Protein AF-A0A2G5SB96-F1 (afdb_monomer)

InterPro domains:
  IPR029021 Protein-tyrosine phosphatase-like [G3DSA:3.90.190.10] (1-69)
  IPR029021 Protein-tyrosine phosphatase-like [SSF52799] (4-104)

pLDDT: mean 73.42, std 13.18, range [44.72, 93.06]

Foldseek 3Di:
DQVVVVHDAAEDEAADLDPPPDHPVVQVVSNHHYHYQNQDDPCNVVPPVSLCVVLVVVVVQVVPVVRDDADDPRDGDDPVVVVVVSVVVVVVVVVVVPDDDPDPPPPPDPPPPDDDDD

Radius of gyration: 22.9 Å; Cα contacts (8 Å, |Δi|>4): 75; chains: 1; bounding box: 38×31×88 Å

Solvent-accessible surface area (backbone atoms only — not comparable to full-atom values): 7687 Å² total; per-residue (Å²): 107,48,76,80,70,79,43,83,78,54,71,45,77,42,55,55,72,63,73,85,87,59,65,75,62,68,40,52,79,68,70,18,49,76,45,81,40,73,42,54,84,93,55,48,90,78,37,59,68,56,53,51,52,50,52,52,56,50,52,66,51,54,69,41,85,89,45,78,70,49,65,56,100,83,40,83,42,58,62,67,62,49,55,50,51,54,50,51,52,52,49,55,50,55,55,56,72,67,51,82,77,82,77,78,85,77,84,82,77,84,86,85,80,84,81,83,85,131

Sequence (118 aa):
MAKRANKKICFVVDLTNTDRYYKKTEWADQGVKYLKLNCPGHDVNEREDLVEGFIKSVSEFVEDPENVFEYYRGHPMERQHYIIALYEAAQRRNAEKMKPKEDDENTRKEEVGDMTTD

Secondary structure (DSSP, 8-state):
-GGGGT----EEEE--S-S-SS-THHHHTTT-EEEE----STTGGG-HHHHHHHHHHHHHHHTSTT----EETTEE--HHHHHHHHHHHHHHHHHHHTSPPP--TTSSSSSS------

Mean predicted aligned error: 12.62 Å

Structure (mmCIF, N/CA/C/O backbone):
data_AF-A0A2G5SB96-F1
#
_entry.id   AF-A0A2G5SB9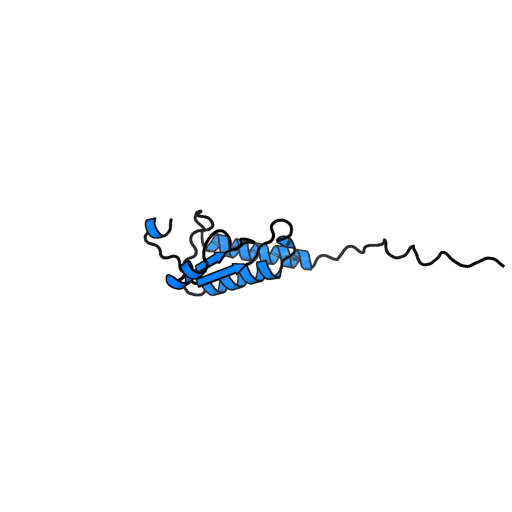6-F1
#
loop_
_atom_site.group_PDB
_atom_site.id
_atom_site.type_symbol
_atom_site.label_atom_id
_atom_site.label_alt_id
_atom_site.label_comp_id
_atom_site.label_asym_id
_atom_site.label_entity_id
_atom_site.label_seq_id
_atom_site.pdbx_PDB_ins_code
_atom_site.Cartn_x
_atom_site.Cartn_y
_atom_site.Cartn_z
_atom_site.occupancy
_atom_site.B_iso_or_equiv
_atom_site.auth_seq_id
_atom_site.auth_comp_id
_atom_site.auth_asym_id
_atom_site.auth_atom_id
_atom_site.pdbx_PDB_model_num
ATOM 1 N N . MET A 1 1 ? 0.594 -8.519 17.175 1.00 55.31 1 MET A N 1
ATOM 2 C CA . MET A 1 1 ? 1.615 -7.454 17.069 1.00 55.31 1 MET A CA 1
ATOM 3 C C . MET A 1 1 ? 0.996 -6.111 17.446 1.00 55.31 1 MET A C 1
ATOM 5 O O . MET A 1 1 ? 1.161 -5.729 18.592 1.00 55.31 1 MET A O 1
ATOM 9 N N . ALA A 1 2 ? 0.154 -5.491 16.609 1.00 59.44 2 ALA A N 1
ATOM 10 C CA . ALA A 1 2 ? -0.490 -4.199 16.915 1.00 59.44 2 ALA A CA 1
ATOM 11 C C . ALA A 1 2 ? -1.341 -4.191 18.208 1.00 59.44 2 ALA A C 1
ATOM 13 O O . ALA A 1 2 ? -1.106 -3.373 19.093 1.00 59.44 2 ALA A O 1
ATOM 14 N N . LYS A 1 3 ? -2.219 -5.194 18.401 1.00 59.28 3 LYS A N 1
ATOM 15 C CA . LYS A 1 3 ? -3.005 -5.361 19.647 1.00 59.28 3 LYS A CA 1
ATOM 16 C C . LYS A 1 3 ? -2.151 -5.487 20.918 1.00 59.28 3 LYS A C 1
ATOM 18 O O . LYS A 1 3 ? -2.588 -5.068 21.977 1.00 59.28 3 LYS A O 1
ATOM 23 N N . ARG A 1 4 ? -0.942 -6.062 20.827 1.00 63.47 4 ARG A N 1
ATOM 24 C CA . ARG A 1 4 ? -0.025 -6.197 21.978 1.00 63.47 4 ARG A CA 1
ATOM 25 C C . ARG A 1 4 ? 0.697 -4.886 22.303 1.00 63.47 4 ARG A C 1
ATOM 27 O O . ARG A 1 4 ? 1.100 -4.704 23.440 1.00 63.47 4 ARG A O 1
ATOM 34 N N . ALA A 1 5 ? 0.840 -3.996 21.323 1.00 65.56 5 ALA A N 1
ATOM 35 C CA . ALA A 1 5 ? 1.475 -2.689 21.472 1.00 65.56 5 ALA A CA 1
ATOM 36 C C . ALA A 1 5 ? 0.473 -1.559 21.788 1.00 65.56 5 ALA A C 1
ATOM 38 O O . ALA A 1 5 ? 0.862 -0.397 21.780 1.00 65.56 5 ALA A O 1
ATOM 39 N N . ASN A 1 6 ? -0.807 -1.881 22.029 1.00 73.44 6 ASN A N 1
ATOM 40 C CA . ASN A 1 6 ? -1.907 -0.916 22.155 1.00 73.44 6 ASN A CA 1
ATOM 41 C C . ASN A 1 6 ? -2.026 0.044 20.951 1.00 73.44 6 ASN A C 1
ATOM 43 O O . ASN A 1 6 ? -2.362 1.215 21.104 1.00 73.44 6 ASN A O 1
ATOM 47 N N . LYS A 1 7 ? -1.724 -0.452 19.744 1.00 72.31 7 LYS A N 1
ATOM 48 C CA . LYS A 1 7 ? -1.796 0.319 18.495 1.00 72.31 7 LYS A CA 1
ATOM 49 C C . LYS A 1 7 ? -2.872 -0.241 17.578 1.00 72.31 7 LYS A C 1
ATOM 51 O O . LYS A 1 7 ? -3.070 -1.458 17.500 1.00 72.31 7 LYS A O 1
ATOM 56 N N . LYS A 1 8 ? -3.560 0.657 16.873 1.00 80.00 8 LYS A N 1
ATOM 57 C CA . LYS A 1 8 ? -4.568 0.318 15.866 1.00 80.00 8 LYS A CA 1
ATOM 58 C C . LYS A 1 8 ? -3.903 0.251 14.491 1.00 80.00 8 LYS A C 1
ATOM 60 O O . LYS A 1 8 ? -3.103 1.110 14.145 1.00 80.00 8 LYS A O 1
ATOM 65 N N . ILE A 1 9 ? -4.227 -0.782 13.717 1.00 83.12 9 ILE A N 1
ATOM 66 C CA . ILE A 1 9 ? -3.867 -0.836 12.296 1.00 83.12 9 ILE A CA 1
ATOM 67 C C . ILE A 1 9 ? -4.915 -0.017 11.547 1.00 83.12 9 ILE A C 1
ATOM 69 O O . ILE A 1 9 ? -6.101 -0.288 11.707 1.00 83.12 9 ILE A O 1
ATOM 73 N N . CYS A 1 10 ? -4.486 0.955 10.746 1.00 87.69 10 CYS A N 1
ATOM 74 C CA . CYS A 1 10 ? -5.391 1.819 9.980 1.00 87.69 10 CYS A CA 1
ATOM 75 C C . CYS A 1 10 ? -5.248 1.639 8.460 1.00 87.69 10 CYS A C 1
ATOM 77 O O . CYS A 1 10 ? -6.155 2.013 7.721 1.00 87.69 10 CYS A O 1
ATOM 79 N N . PHE A 1 11 ? -4.164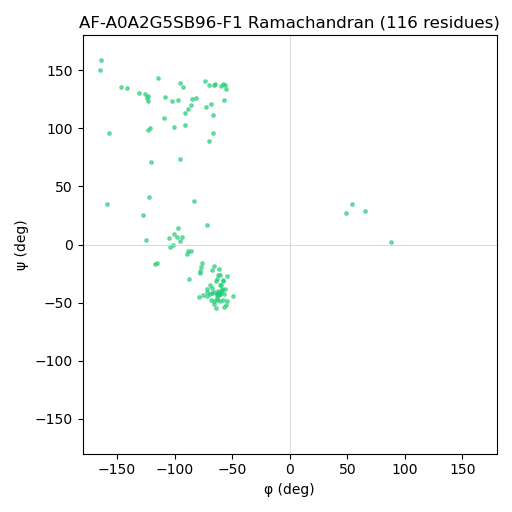 1.009 7.991 1.00 88.94 11 PHE A N 1
ATOM 80 C CA . PHE A 1 11 ? -3.936 0.729 6.576 1.00 88.94 11 PHE A CA 1
ATOM 81 C C . PHE A 1 11 ? -3.180 -0.587 6.370 1.00 88.94 11 PHE A C 1
ATOM 83 O O . PHE A 1 11 ? -2.203 -0.870 7.064 1.00 88.94 11 PHE A O 1
ATOM 90 N N . VAL A 1 12 ? -3.634 -1.388 5.408 1.00 88.31 12 VAL A N 1
ATOM 91 C CA . VAL A 1 12 ? -2.986 -2.618 4.949 1.00 88.31 12 VAL A CA 1
ATOM 92 C C . VAL A 1 12 ? -2.745 -2.516 3.449 1.00 88.31 12 VAL A C 1
ATOM 94 O O . VAL A 1 12 ? -3.681 -2.291 2.682 1.00 88.31 12 VAL A O 1
ATOM 97 N N . VAL A 1 13 ? -1.496 -2.730 3.036 1.00 89.38 13 VAL A N 1
ATOM 98 C CA . VAL A 1 13 ? -1.122 -2.906 1.631 1.00 89.38 13 VAL A CA 1
ATOM 99 C C . VAL A 1 13 ? -0.739 -4.366 1.412 1.00 89.38 13 VAL A C 1
ATOM 101 O O . VAL A 1 13 ? 0.280 -4.840 1.913 1.00 89.38 13 VAL A O 1
ATOM 104 N N . ASP A 1 14 ? -1.586 -5.092 0.696 1.00 90.00 14 ASP A N 1
ATOM 105 C CA . ASP A 1 14 ? -1.398 -6.495 0.363 1.00 90.00 14 ASP A CA 1
ATOM 106 C C . ASP A 1 14 ? -0.661 -6.637 -0.965 1.00 90.00 14 ASP A C 1
ATOM 108 O O . ASP A 1 14 ? -1.200 -6.309 -2.020 1.00 90.00 14 ASP A O 1
ATOM 112 N N . LEU A 1 15 ? 0.559 -7.163 -0.899 1.00 88.00 15 LEU A N 1
ATOM 113 C CA . LEU A 1 15 ? 1.408 -7.397 -2.065 1.00 88.00 15 LEU A CA 1
ATOM 114 C C . LEU A 1 15 ? 1.296 -8.828 -2.609 1.00 88.00 15 LEU A C 1
ATOM 116 O O . LEU A 1 15 ? 2.039 -9.214 -3.502 1.00 88.00 15 LEU A O 1
ATOM 120 N N . THR A 1 16 ? 0.444 -9.685 -2.050 1.00 87.50 16 THR A N 1
ATOM 121 C CA . THR A 1 16 ? 0.372 -11.081 -2.500 1.00 87.50 16 THR A CA 1
ATOM 122 C C . THR A 1 16 ? -0.316 -11.188 -3.860 1.00 87.50 16 THR A C 1
ATOM 124 O O . THR A 1 16 ? -1.336 -10.549 -4.093 1.00 87.50 16 THR A O 1
ATOM 127 N N . ASN A 1 17 ? 0.178 -12.061 -4.742 1.00 90.00 17 ASN A N 1
ATOM 128 C CA . ASN A 1 17 ? -0.464 -12.355 -6.032 1.00 90.00 17 ASN A CA 1
ATOM 129 C C . ASN A 1 17 ? -1.600 -13.391 -5.915 1.00 90.00 17 ASN A C 1
ATOM 131 O O . ASN A 1 17 ? -1.703 -14.322 -6.712 1.00 90.00 17 ASN A O 1
ATOM 135 N N . THR A 1 18 ? -2.375 -13.338 -4.831 1.00 88.94 18 THR A N 1
ATOM 136 C CA . THR A 1 18 ? -3.463 -14.287 -4.562 1.00 88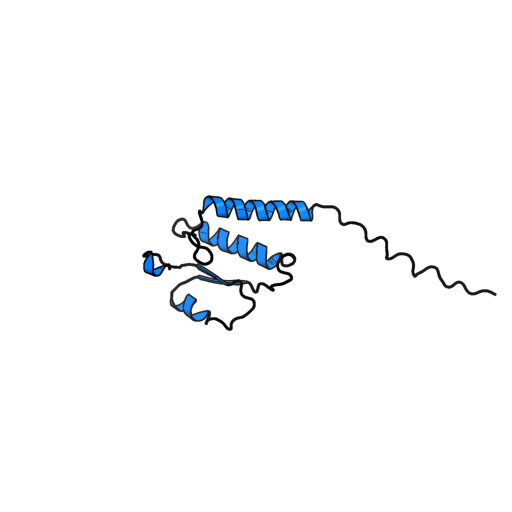.94 18 THR A CA 1
ATOM 137 C C . THR A 1 18 ? -4.388 -13.766 -3.467 1.00 88.94 18 THR A C 1
ATOM 139 O O . THR A 1 18 ? -3.932 -13.100 -2.546 1.00 88.94 18 THR A O 1
ATOM 142 N N . ASP A 1 19 ? -5.669 -14.125 -3.513 1.00 90.94 19 ASP A N 1
ATOM 143 C CA . ASP A 1 19 ? -6.658 -13.780 -2.477 1.00 90.94 19 ASP A CA 1
ATOM 144 C C . ASP A 1 19 ? -6.932 -14.941 -1.503 1.00 90.94 19 ASP A C 1
ATOM 146 O O . ASP A 1 19 ? -7.851 -14.894 -0.690 1.00 90.94 19 ASP A O 1
ATOM 150 N N . ARG A 1 20 ? -6.140 -16.018 -1.573 1.00 93.06 20 ARG A N 1
ATOM 151 C CA . ARG A 1 20 ? -6.422 -17.270 -0.849 1.00 93.06 20 ARG A CA 1
ATOM 152 C C . ARG A 1 20 ? -6.125 -17.240 0.652 1.00 93.06 20 ARG A C 1
ATOM 154 O O . ARG A 1 20 ? -6.522 -18.162 1.355 1.00 93.06 20 ARG A O 1
ATOM 161 N N . TYR A 1 21 ? -5.365 -16.257 1.136 1.00 86.44 21 TYR A N 1
ATOM 162 C CA . TYR A 1 21 ? -4.842 -16.279 2.507 1.00 86.44 21 TYR A CA 1
ATOM 163 C C . TYR A 1 21 ? -5.788 -15.669 3.542 1.00 86.44 21 TYR A C 1
ATOM 165 O O . TYR A 1 21 ? -5.744 -16.073 4.700 1.00 86.44 21 TYR A O 1
ATOM 173 N N . TYR A 1 22 ? -6.617 -14.701 3.152 1.00 87.38 22 TYR A N 1
ATOM 174 C CA . TYR A 1 22 ? -7.550 -14.021 4.051 1.00 87.38 22 TYR A CA 1
ATOM 175 C C . TYR A 1 22 ? -8.619 -13.272 3.255 1.00 87.38 22 TYR A C 1
ATOM 177 O O . TYR A 1 22 ? -8.427 -12.937 2.085 1.00 87.38 22 TYR A O 1
ATOM 185 N N . LYS A 1 23 ? -9.758 -12.983 3.892 1.00 85.75 23 LYS A N 1
ATOM 186 C CA . LYS A 1 23 ? -10.844 -12.232 3.255 1.00 85.75 23 LYS A CA 1
ATOM 187 C C . LYS A 1 23 ? -10.593 -10.737 3.406 1.00 85.75 23 LYS A C 1
ATOM 189 O O . LYS A 1 23 ? -10.587 -10.215 4.514 1.00 85.75 23 LYS A O 1
ATOM 194 N N . LYS A 1 24 ? -10.474 -10.015 2.289 1.00 82.12 24 LYS A N 1
ATOM 195 C CA . LYS A 1 24 ? -10.304 -8.547 2.292 1.00 82.12 24 LYS A CA 1
ATOM 196 C C . LYS A 1 24 ? -11.392 -7.784 3.066 1.00 82.12 24 LYS A C 1
ATOM 198 O O . LYS A 1 24 ? -11.123 -6.704 3.579 1.00 82.12 24 LYS A O 1
ATOM 203 N N . THR A 1 25 ? -12.597 -8.349 3.176 1.00 83.88 25 THR A N 1
ATOM 204 C CA . THR A 1 25 ? -13.720 -7.760 3.926 1.00 83.88 25 THR A CA 1
ATOM 205 C C . THR A 1 25 ? -13.424 -7.629 5.419 1.00 83.88 25 THR A C 1
ATOM 207 O O . THR A 1 25 ? -13.853 -6.660 6.029 1.00 83.88 25 THR A O 1
ATOM 210 N N . GLU A 1 26 ? -12.599 -8.516 5.988 1.00 86.19 26 GLU A N 1
ATOM 211 C CA . GLU A 1 26 ? -12.247 -8.493 7.415 1.00 86.19 26 GLU A CA 1
ATOM 212 C C . GLU A 1 26 ? -11.507 -7.211 7.828 1.00 86.19 26 GLU A C 1
ATOM 214 O O . GLU A 1 26 ? -11.572 -6.808 8.990 1.00 86.19 26 GLU A O 1
ATOM 219 N N . TRP A 1 27 ? -10.812 -6.558 6.890 1.00 87.81 27 TRP A N 1
ATOM 220 C CA . TRP A 1 27 ? -10.152 -5.271 7.120 1.00 87.81 27 TRP A CA 1
ATOM 221 C C . TRP A 1 27 ? -11.145 -4.108 7.071 1.00 87.81 27 TRP A C 1
ATOM 223 O O . TRP A 1 27 ? -11.136 -3.251 7.956 1.00 87.81 27 TRP A O 1
ATOM 233 N N . ALA A 1 28 ? -12.032 -4.108 6.073 1.00 77.75 28 ALA A N 1
ATOM 234 C CA . ALA A 1 28 ? -13.049 -3.072 5.908 1.00 77.75 28 ALA A CA 1
ATOM 235 C C . ALA A 1 28 ? -14.003 -3.018 7.113 1.00 77.75 28 ALA A C 1
ATOM 237 O O . ALA A 1 28 ? -14.267 -1.933 7.630 1.00 77.75 28 ALA A O 1
ATOM 238 N N . ASP A 1 29 ? -14.417 -4.179 7.630 1.00 83.19 29 ASP A N 1
ATOM 239 C CA . ASP A 1 29 ? -15.293 -4.298 8.807 1.00 83.19 29 ASP A CA 1
ATOM 240 C C . ASP A 1 29 ? -14.665 -3.702 10.084 1.00 83.19 29 ASP A C 1
ATOM 242 O O . ASP A 1 29 ? -15.363 -3.345 11.031 1.00 83.19 29 ASP A O 1
ATOM 246 N N . GLN A 1 30 ? -13.337 -3.557 10.112 1.00 83.88 30 GLN A N 1
ATOM 247 C CA . GLN A 1 30 ? -12.581 -2.961 11.219 1.00 83.88 30 GLN A CA 1
ATOM 248 C C . GLN A 1 30 ? -12.239 -1.477 10.983 1.00 83.88 30 GLN A C 1
ATOM 250 O O . GLN A 1 30 ? -11.503 -0.875 11.774 1.00 83.88 30 GLN A O 1
ATOM 255 N N . GLY A 1 31 ? -12.755 -0.879 9.903 1.00 84.94 31 GLY A N 1
ATOM 256 C CA . GLY A 1 31 ? -12.436 0.491 9.498 1.00 84.94 31 GLY A CA 1
ATOM 257 C C . GLY A 1 31 ? -10.972 0.661 9.087 1.00 84.94 31 GLY A C 1
ATOM 258 O O . GLY A 1 31 ? -10.399 1.730 9.290 1.00 84.94 31 GLY A O 1
ATOM 259 N N . VAL A 1 32 ? -10.346 -0.403 8.578 1.00 88.69 32 VAL A N 1
ATOM 260 C CA . VAL A 1 32 ? -8.954 -0.401 8.118 1.00 88.69 32 VAL A CA 1
ATOM 261 C C . VAL A 1 32 ? -8.948 -0.195 6.609 1.00 88.69 32 VAL A C 1
ATOM 263 O O . VAL A 1 32 ? -9.565 -0.967 5.871 1.00 88.69 32 VAL A O 1
ATOM 266 N N . LYS A 1 33 ? -8.232 0.829 6.129 1.00 89.56 33 LYS A N 1
ATOM 267 C CA . LYS A 1 33 ? -7.998 1.018 4.692 1.00 89.56 33 LYS A CA 1
ATOM 268 C C . LYS A 1 33 ? -7.272 -0.222 4.163 1.00 89.56 33 LYS A C 1
ATOM 270 O O . LYS A 1 33 ? -6.332 -0.710 4.787 1.00 89.56 33 LYS A O 1
ATOM 275 N N . TYR A 1 34 ? -7.685 -0.734 3.013 1.00 91.25 34 TYR A N 1
ATOM 276 C CA . TYR A 1 34 ? -7.062 -1.901 2.396 1.00 91.25 34 TYR A CA 1
ATOM 277 C C . TYR A 1 34 ? -6.758 -1.612 0.929 1.00 91.25 34 TYR A C 1
ATOM 279 O O . TYR A 1 34 ? -7.626 -1.145 0.193 1.00 91.25 34 TYR A O 1
ATOM 287 N N . LEU A 1 35 ? -5.527 -1.896 0.510 1.00 91.44 35 LEU A N 1
ATOM 288 C CA . LEU A 1 35 ? -5.069 -1.799 -0.871 1.00 91.44 35 LEU A CA 1
ATOM 289 C C . LEU A 1 35 ? -4.460 -3.134 -1.294 1.00 91.44 35 LEU A C 1
ATOM 291 O O . LEU A 1 35 ? -3.575 -3.648 -0.616 1.00 91.44 35 LEU A O 1
ATOM 295 N N . LYS A 1 36 ? -4.892 -3.661 -2.439 1.00 92.00 36 LYS A N 1
ATOM 296 C CA . LYS A 1 36 ? -4.300 -4.840 -3.076 1.00 92.00 36 LYS A CA 1
ATOM 297 C C . LYS A 1 36 ? -3.422 -4.404 -4.243 1.00 92.00 36 LYS A C 1
ATOM 299 O O . LYS A 1 36 ? -3.918 -3.765 -5.166 1.00 92.00 36 LYS A O 1
ATOM 304 N N . LEU A 1 37 ? -2.154 -4.795 -4.219 1.00 90.56 37 LEU A N 1
ATOM 305 C CA . LEU A 1 37 ? -1.217 -4.669 -5.332 1.00 90.56 37 LEU A CA 1
ATOM 306 C C . LEU A 1 37 ? -0.725 -6.077 -5.678 1.00 90.56 37 LEU A C 1
ATOM 308 O O . LEU A 1 37 ? 0.120 -6.639 -4.988 1.00 90.56 37 LEU A O 1
ATOM 312 N N . ASN A 1 38 ? -1.293 -6.679 -6.723 1.00 89.81 38 ASN A N 1
ATOM 313 C CA . ASN A 1 38 ? -0.949 -8.039 -7.141 1.00 89.81 38 ASN A CA 1
ATOM 314 C C . ASN A 1 38 ? 0.495 -8.090 -7.655 1.00 89.81 38 ASN A C 1
ATOM 316 O O . ASN A 1 38 ? 0.742 -7.782 -8.819 1.00 89.81 38 ASN A O 1
ATOM 320 N N . CYS A 1 39 ? 1.436 -8.464 -6.785 1.00 85.56 39 CYS A N 1
ATOM 321 C CA . CYS A 1 39 ? 2.861 -8.503 -7.089 1.00 85.56 39 CYS A CA 1
ATOM 322 C C . CYS A 1 39 ? 3.277 -9.883 -7.623 1.00 85.56 39 CYS A C 1
ATOM 324 O O . CYS A 1 39 ? 3.428 -10.816 -6.825 1.00 85.56 39 CYS A O 1
ATOM 326 N N . PRO A 1 40 ? 3.478 -10.058 -8.944 1.00 80.56 40 PRO A N 1
ATOM 327 C CA . PRO A 1 40 ? 4.043 -11.290 -9.480 1.00 80.56 40 PRO A CA 1
ATOM 328 C C . PRO A 1 40 ? 5.485 -11.447 -8.981 1.00 80.56 40 PRO A C 1
ATOM 330 O O . PRO A 1 40 ? 6.229 -10.476 -8.895 1.00 80.56 40 PRO A O 1
ATOM 333 N N . GLY A 1 41 ? 5.867 -12.665 -8.595 1.00 74.44 41 GLY A N 1
ATOM 334 C CA . GLY A 1 41 ? 7.152 -12.908 -7.936 1.00 74.44 41 GLY A CA 1
ATOM 335 C C . GLY A 1 41 ? 8.368 -12.633 -8.824 1.00 74.44 41 GLY A C 1
ATOM 336 O O . GLY A 1 41 ? 9.266 -11.919 -8.393 1.00 74.44 41 GLY A O 1
ATOM 337 N N . HIS A 1 42 ? 8.401 -13.192 -10.039 1.00 69.25 42 HIS A N 1
ATOM 338 C CA . HIS A 1 42 ? 9.600 -13.153 -10.886 1.00 69.25 42 HIS A CA 1
ATOM 339 C C . HIS A 1 42 ? 9.832 -11.810 -11.604 1.00 69.25 42 HIS A C 1
ATOM 341 O O . HIS A 1 42 ? 10.987 -11.478 -11.836 1.00 69.25 42 HIS A O 1
ATOM 347 N N . ASP A 1 43 ? 8.796 -10.987 -11.818 1.00 66.06 43 ASP A N 1
ATOM 348 C CA . ASP A 1 43 ? 8.886 -9.801 -12.695 1.00 66.06 43 ASP A CA 1
ATOM 349 C C . ASP A 1 43 ? 8.410 -8.497 -12.025 1.00 66.06 43 ASP A C 1
ATOM 351 O O . ASP A 1 43 ? 7.971 -7.559 -12.689 1.00 66.06 43 ASP A O 1
ATOM 355 N N . VAL A 1 44 ? 8.463 -8.396 -10.689 1.00 66.50 44 VAL A N 1
ATOM 356 C CA . VAL A 1 44 ? 8.030 -7.166 -9.986 1.00 66.50 44 VAL A CA 1
ATOM 357 C C . VAL A 1 44 ? 8.796 -5.919 -10.446 1.00 66.50 44 VAL A C 1
ATOM 359 O O . VAL A 1 44 ? 8.240 -4.824 -10.459 1.00 66.50 44 VAL A O 1
ATOM 362 N N . ASN A 1 45 ? 10.054 -6.080 -10.862 1.00 65.56 45 ASN A N 1
ATOM 363 C CA . ASN A 1 45 ? 10.915 -4.970 -11.272 1.00 65.56 45 ASN A CA 1
ATOM 364 C C . ASN A 1 45 ? 10.444 -4.298 -12.574 1.00 65.56 45 ASN A C 1
ATOM 366 O O . ASN A 1 45 ? 10.748 -3.129 -12.795 1.00 65.56 45 ASN A O 1
ATOM 370 N N . GLU A 1 46 ? 9.663 -5.000 -13.398 1.00 72.50 46 GLU A N 1
ATOM 371 C CA . GLU A 1 46 ? 9.092 -4.480 -14.648 1.00 72.50 46 GLU A CA 1
ATOM 372 C C . GLU A 1 46 ? 7.722 -3.816 -14.435 1.00 72.50 46 GLU A C 1
ATOM 374 O O . GLU A 1 46 ? 7.162 -3.181 -15.329 1.00 72.50 46 GLU A O 1
ATOM 379 N N . ARG A 1 47 ? 7.162 -3.939 -13.227 1.00 78.25 47 ARG A N 1
ATOM 380 C CA . ARG A 1 47 ? 5.821 -3.468 -12.882 1.00 78.25 47 ARG A CA 1
ATOM 381 C C . ARG A 1 47 ? 5.864 -2.091 -12.248 1.00 78.25 47 ARG A C 1
ATOM 383 O O . ARG A 1 47 ? 5.663 -1.919 -11.043 1.00 78.25 47 ARG A O 1
ATOM 390 N N . GLU A 1 48 ? 6.125 -1.093 -13.089 1.00 79.69 48 GLU A N 1
ATOM 391 C CA . GLU A 1 48 ? 6.193 0.307 -12.658 1.00 79.69 48 GLU A CA 1
ATOM 392 C C . GLU A 1 48 ? 4.907 0.763 -11.968 1.00 79.69 48 GLU A C 1
ATOM 394 O O . GLU A 1 48 ? 4.968 1.448 -10.949 1.00 79.69 48 GLU A O 1
ATOM 399 N N . ASP A 1 49 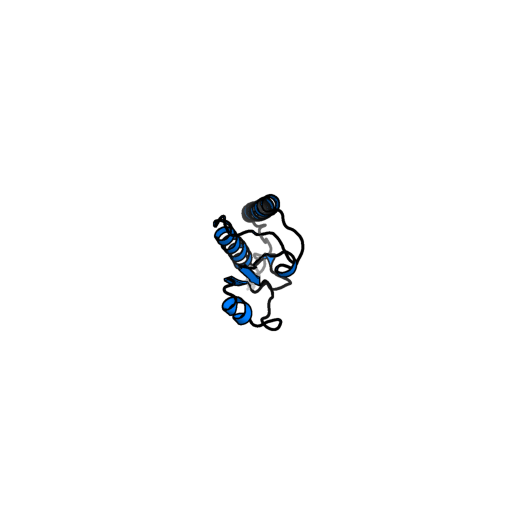? 3.765 0.299 -12.472 1.00 83.06 49 ASP A N 1
ATOM 400 C CA . ASP A 1 49 ? 2.434 0.572 -11.941 1.00 83.06 49 ASP A CA 1
ATOM 401 C C . ASP A 1 49 ? 2.277 0.120 -10.480 1.00 83.06 49 ASP A C 1
ATOM 403 O O . ASP A 1 49 ? 1.674 0.824 -9.668 1.00 83.06 49 ASP A O 1
ATOM 407 N N . LEU A 1 50 ? 2.861 -1.028 -10.116 1.00 84.69 50 LEU A N 1
ATOM 408 C CA . LEU A 1 50 ? 2.810 -1.541 -8.746 1.00 84.69 50 LEU A CA 1
ATOM 409 C C . LEU A 1 50 ? 3.679 -0.709 -7.804 1.00 84.69 50 LEU A C 1
ATOM 411 O O . LEU A 1 50 ? 3.272 -0.431 -6.675 1.00 84.69 50 LEU A O 1
ATOM 415 N N . VAL A 1 51 ? 4.862 -0.301 -8.265 1.00 81.56 51 VAL A N 1
ATOM 416 C CA . VAL A 1 51 ? 5.787 0.517 -7.472 1.00 81.56 51 VAL A CA 1
ATOM 417 C C . VAL A 1 51 ? 5.219 1.919 -7.260 1.00 81.56 51 VAL A C 1
ATOM 419 O O . VAL A 1 51 ? 5.181 2.398 -6.127 1.00 81.56 51 VAL A O 1
ATOM 422 N N . GLU A 1 52 ? 4.729 2.565 -8.317 1.00 85.00 52 GLU A N 1
ATOM 423 C CA . GLU A 1 52 ? 4.099 3.887 -8.232 1.00 85.00 52 GLU A CA 1
ATOM 424 C C . GLU A 1 52 ? 2.828 3.846 -7.383 1.00 85.00 52 GLU A C 1
ATOM 426 O O . GLU A 1 52 ? 2.639 4.696 -6.510 1.00 85.00 52 GLU A O 1
ATOM 431 N N . GLY A 1 53 ? 1.996 2.816 -7.565 1.00 87.88 53 GLY A N 1
ATOM 432 C CA . GLY A 1 53 ? 0.801 2.602 -6.755 1.00 87.88 53 GLY A CA 1
ATOM 433 C C . GLY A 1 53 ? 1.125 2.435 -5.271 1.00 87.88 53 GLY A C 1
ATOM 434 O O . GLY A 1 53 ? 0.433 3.008 -4.422 1.00 87.88 53 GLY A O 1
ATOM 435 N N . PHE A 1 54 ? 2.197 1.705 -4.948 1.00 87.00 54 PHE A N 1
ATOM 436 C CA . PHE A 1 54 ? 2.677 1.551 -3.576 1.00 87.00 54 PHE A CA 1
ATOM 437 C C . PHE A 1 54 ? 3.144 2.885 -2.988 1.00 87.00 54 PHE A C 1
ATOM 439 O O . PHE A 1 54 ? 2.637 3.293 -1.941 1.00 87.00 54 PHE A O 1
ATOM 446 N N . ILE A 1 55 ? 4.061 3.577 -3.674 1.00 84.69 55 ILE A N 1
ATOM 447 C CA . ILE A 1 55 ? 4.629 4.853 -3.214 1.00 84.69 55 ILE A CA 1
ATOM 448 C C . ILE A 1 55 ? 3.514 5.871 -2.982 1.00 84.69 55 ILE A C 1
ATOM 450 O O . ILE A 1 55 ? 3.385 6.382 -1.873 1.00 84.69 55 ILE A O 1
ATOM 454 N N . LYS A 1 56 ? 2.663 6.103 -3.987 1.00 87.06 56 LYS A N 1
ATOM 455 C CA . LYS A 1 56 ? 1.552 7.060 -3.908 1.00 87.06 56 LYS A CA 1
ATOM 456 C C . LYS A 1 56 ? 0.643 6.770 -2.718 1.00 87.06 56 LYS A C 1
ATOM 458 O O . LYS A 1 56 ? 0.352 7.660 -1.927 1.00 87.06 56 LYS A O 1
ATOM 463 N N . SER A 1 57 ? 0.231 5.514 -2.560 1.00 89.06 57 SER A N 1
ATOM 464 C CA . SER A 1 57 ? -0.738 5.142 -1.527 1.00 89.06 57 SER A CA 1
ATOM 465 C C . SER A 1 57 ? -0.179 5.255 -0.112 1.00 89.06 57 SER A C 1
ATOM 467 O O . SER A 1 57 ? -0.928 5.581 0.811 1.00 89.06 57 SER A O 1
ATOM 469 N N . VAL A 1 58 ? 1.113 4.965 0.075 1.00 84.81 58 VAL A N 1
ATOM 470 C CA . VAL A 1 58 ? 1.769 5.130 1.375 1.00 84.81 58 VAL A CA 1
ATOM 471 C C . VAL A 1 58 ? 2.033 6.605 1.660 1.00 84.81 58 VAL A C 1
ATOM 473 O O . VAL A 1 58 ? 1.733 7.038 2.769 1.00 84.81 58 VAL A O 1
ATOM 476 N N . SER A 1 59 ? 2.507 7.379 0.677 1.00 82.44 59 SER A N 1
ATOM 477 C CA . SER A 1 59 ? 2.704 8.829 0.804 1.00 82.44 59 SER A CA 1
ATOM 478 C C . SER A 1 59 ? 1.420 9.543 1.229 1.00 82.44 59 SER A C 1
ATOM 480 O O . SER A 1 59 ? 1.421 10.206 2.259 1.00 82.44 59 SER A O 1
ATOM 482 N N . GLU A 1 60 ? 0.306 9.308 0.532 1.00 85.00 60 GLU A N 1
ATOM 483 C CA . GLU A 1 60 ? -1.005 9.875 0.892 1.00 85.00 60 GLU A CA 1
ATOM 484 C C . GLU A 1 60 ? -1.464 9.462 2.299 1.00 85.00 60 GLU A C 1
ATOM 486 O O . GLU A 1 60 ? -2.124 10.225 2.996 1.00 85.00 60 GLU A O 1
ATOM 491 N N . PHE A 1 61 ? -1.142 8.241 2.737 1.00 86.12 61 PHE A N 1
ATOM 492 C CA . PHE A 1 61 ? -1.531 7.775 4.068 1.00 86.12 61 PHE A CA 1
ATOM 493 C C . PHE A 1 61 ? -0.733 8.465 5.185 1.00 86.12 61 PHE A C 1
ATOM 495 O O . PHE A 1 61 ? -1.306 8.764 6.229 1.00 86.12 61 PHE A O 1
ATOM 502 N N . VAL A 1 62 ? 0.564 8.721 4.979 1.00 82.69 62 VAL A N 1
ATOM 503 C CA . VAL A 1 62 ? 1.455 9.321 5.995 1.00 82.69 62 VAL A CA 1
ATOM 504 C C . VAL A 1 62 ? 1.479 10.854 5.986 1.00 82.69 62 VAL A C 1
ATOM 506 O O . VAL A 1 62 ? 2.146 11.451 6.837 1.00 82.69 62 VAL A O 1
ATOM 509 N N . GLU A 1 63 ? 0.810 11.493 5.022 1.00 81.44 63 GLU A N 1
ATOM 510 C CA . GLU A 1 63 ? 0.560 12.943 5.020 1.00 81.44 63 GLU A CA 1
ATOM 511 C C . GLU A 1 63 ? -0.324 13.367 6.197 1.00 81.44 63 GLU A C 1
ATOM 513 O O . GLU A 1 63 ? -0.145 14.452 6.748 1.00 81.44 63 GLU A O 1
ATOM 518 N N . ASP A 1 64 ? -1.226 12.488 6.626 1.00 80.88 64 ASP A N 1
ATOM 519 C CA . ASP A 1 64 ? -1.995 12.665 7.849 1.00 80.88 64 ASP A CA 1
ATOM 520 C C . ASP A 1 64 ? -1.086 12.438 9.078 1.00 80.88 64 ASP A C 1
ATOM 522 O O . ASP A 1 64 ? -0.547 11.339 9.258 1.00 80.88 64 ASP A O 1
ATOM 526 N N . PRO A 1 65 ? -0.889 13.454 9.940 1.00 74.06 65 PRO A N 1
ATOM 527 C CA . PRO A 1 65 ? -0.011 13.356 11.102 1.00 74.06 65 PRO A CA 1
ATOM 528 C C . PRO A 1 65 ? -0.496 12.355 12.161 1.00 74.06 65 PRO A C 1
ATOM 530 O O . PRO A 1 65 ? 0.320 11.930 12.983 1.00 74.06 65 PRO 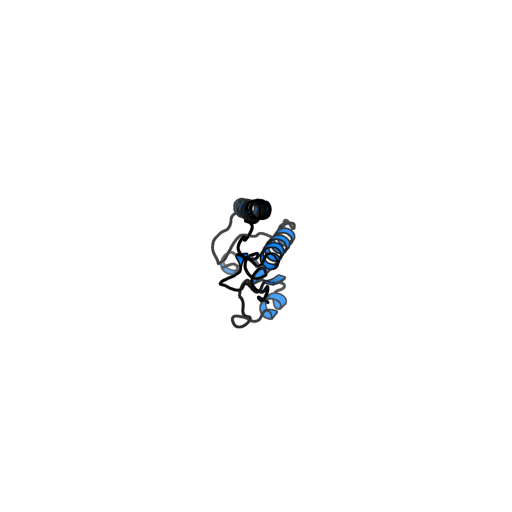A O 1
ATOM 533 N N . GLU A 1 66 ? -1.775 11.961 12.152 1.00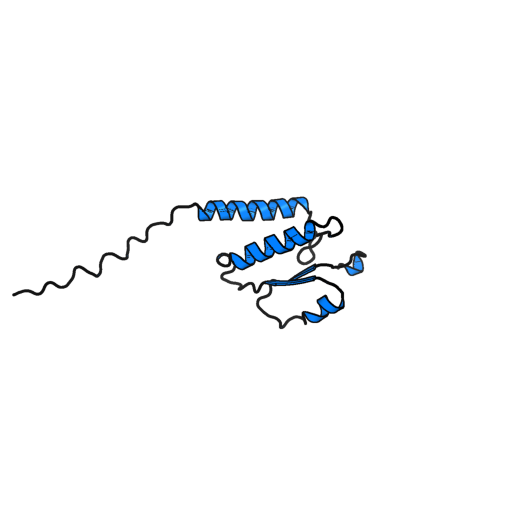 77.81 66 GLU A N 1
ATOM 534 C CA . GLU A 1 66 ? -2.309 10.927 13.049 1.00 77.81 66 GLU A CA 1
ATOM 535 C C . GLU A 1 66 ? -1.925 9.507 12.600 1.00 77.81 66 GLU A C 1
ATOM 537 O O . GLU A 1 66 ? -1.926 8.566 13.402 1.00 77.81 66 GLU A O 1
ATOM 542 N N . ASN A 1 67 ? -1.542 9.338 11.331 1.00 75.31 67 ASN A N 1
ATOM 543 C CA . ASN A 1 67 ? -1.162 8.050 10.771 1.00 75.31 67 ASN A CA 1
ATOM 544 C C . ASN A 1 67 ? 0.329 7.773 10.980 1.00 75.31 67 ASN A C 1
ATOM 546 O O . ASN A 1 67 ? 1.212 8.432 10.428 1.00 75.31 67 ASN A O 1
ATOM 550 N N . VAL A 1 68 ? 0.622 6.722 11.749 1.00 67.94 68 VAL A N 1
ATOM 551 C CA . VAL A 1 68 ? 1.996 6.292 12.023 1.00 67.94 68 VAL A CA 1
ATOM 552 C C . VAL A 1 68 ? 2.299 4.987 11.295 1.00 67.94 68 VAL A C 1
ATOM 554 O O . VAL A 1 68 ? 1.597 3.986 11.446 1.00 67.94 68 VAL A O 1
ATOM 557 N N . PHE A 1 69 ? 3.385 4.986 10.523 1.00 70.56 69 PHE A N 1
ATOM 558 C CA . PHE A 1 69 ? 3.915 3.789 9.885 1.00 70.56 69 PHE A CA 1
ATOM 559 C C . PHE A 1 69 ? 5.097 3.265 10.703 1.00 70.56 69 PHE A C 1
ATOM 561 O O . PHE A 1 69 ? 6.197 3.804 10.632 1.00 70.56 69 PHE A O 1
ATOM 568 N N . GLU A 1 70 ? 4.863 2.225 11.499 1.00 65.62 70 GLU A N 1
ATOM 569 C CA . GLU A 1 70 ? 5.860 1.752 12.471 1.00 65.62 70 GLU A CA 1
ATOM 570 C C . GLU A 1 70 ? 6.371 0.339 12.223 1.00 65.62 70 GLU A C 1
ATOM 572 O O . GLU A 1 70 ? 7.386 -0.044 12.797 1.00 65.62 70 GLU A O 1
ATOM 577 N N . TYR A 1 71 ? 5.671 -0.464 11.417 1.00 65.38 71 TYR A N 1
ATOM 578 C CA . TYR A 1 71 ? 6.019 -1.870 11.234 1.00 65.38 71 TYR A CA 1
ATOM 579 C C . TYR A 1 71 ? 5.847 -2.328 9.787 1.00 65.38 71 TYR A C 1
ATOM 581 O O . TYR A 1 7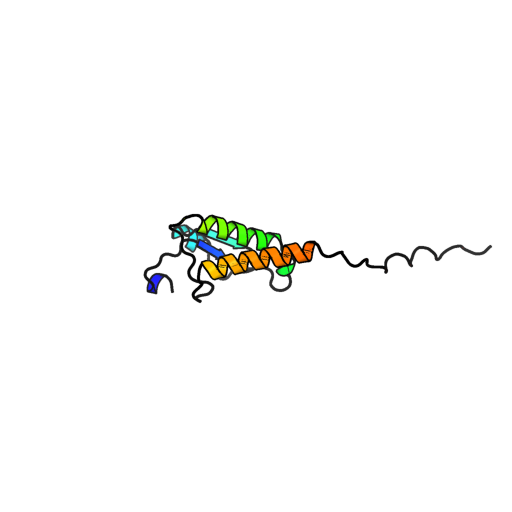1 ? 4.798 -2.114 9.182 1.00 65.38 71 TYR A O 1
ATOM 589 N N . TYR A 1 72 ? 6.836 -3.064 9.275 1.00 66.81 72 TYR A N 1
ATOM 590 C CA . TYR A 1 72 ? 6.765 -3.800 8.009 1.00 66.81 72 TYR A CA 1
ATOM 591 C C . TYR A 1 72 ? 7.067 -5.278 8.249 1.00 66.81 72 TYR A C 1
ATOM 593 O O . TYR A 1 72 ? 8.094 -5.625 8.827 1.00 66.81 72 TYR A O 1
ATOM 601 N N . ARG A 1 73 ? 6.140 -6.166 7.859 1.00 63.69 73 ARG A N 1
ATOM 602 C CA . ARG A 1 73 ? 6.213 -7.621 8.128 1.00 63.69 73 ARG A CA 1
ATOM 603 C C . ARG A 1 73 ? 6.538 -7.978 9.591 1.00 63.69 73 ARG A C 1
ATOM 605 O O . ARG A 1 73 ? 7.073 -9.041 9.874 1.00 63.69 73 ARG A O 1
ATOM 612 N N . GLY A 1 74 ? 6.185 -7.097 10.529 1.00 63.53 74 GLY A N 1
ATOM 613 C CA . GLY A 1 74 ? 6.451 -7.274 11.955 1.00 63.53 74 GLY A CA 1
ATOM 614 C C . GLY A 1 74 ? 7.806 -6.764 12.456 1.00 63.53 74 GLY A C 1
ATOM 615 O O . GLY A 1 74 ? 8.071 -6.884 13.650 1.00 63.53 74 GLY A O 1
ATOM 616 N N . HIS A 1 75 ? 8.624 -6.156 11.598 1.00 61.91 75 HIS A N 1
ATOM 617 C CA . HIS A 1 75 ? 9.863 -5.481 11.981 1.00 61.91 75 HIS A CA 1
ATOM 618 C C . HIS A 1 75 ? 9.624 -3.978 12.169 1.00 61.91 75 HIS A C 1
ATOM 620 O O . HIS A 1 75 ? 8.879 -3.408 11.365 1.00 61.91 75 HIS A O 1
ATOM 626 N N . PRO A 1 76 ? 10.211 -3.338 13.200 1.00 63.22 76 PRO A N 1
ATOM 627 C CA . PRO A 1 76 ? 10.123 -1.895 13.385 1.00 63.22 76 PRO A CA 1
ATOM 628 C C . PRO A 1 76 ? 10.677 -1.157 12.167 1.00 63.22 76 PRO A C 1
ATOM 630 O O . PRO A 1 76 ? 11.713 -1.534 11.623 1.00 63.22 76 PRO A O 1
ATOM 633 N N . MET A 1 77 ? 9.992 -0.100 11.762 1.00 69.19 77 MET A N 1
ATOM 634 C CA . MET A 1 77 ? 10.432 0.807 10.716 1.00 69.19 77 MET A CA 1
ATOM 635 C C . MET A 1 77 ? 10.493 2.220 11.283 1.00 69.19 77 MET A C 1
ATOM 637 O O . MET A 1 77 ? 9.517 2.712 11.847 1.00 69.19 77 MET A O 1
ATOM 641 N N . GLU A 1 78 ? 11.629 2.888 11.108 1.00 66.19 78 GLU A N 1
ATOM 642 C CA . GLU A 1 78 ? 11.748 4.308 11.420 1.00 66.19 78 GLU A CA 1
ATOM 643 C C . GLU A 1 78 ? 11.269 5.140 10.227 1.00 66.19 78 GLU A C 1
ATOM 645 O O . GLU A 1 78 ? 11.755 4.981 9.103 1.00 66.19 78 GLU A O 1
ATOM 650 N N . ARG A 1 79 ? 10.315 6.047 10.477 1.00 65.94 79 ARG A N 1
ATOM 651 C CA . ARG A 1 79 ? 9.657 6.873 9.449 1.00 65.94 79 ARG A CA 1
ATOM 652 C C . ARG A 1 79 ? 10.653 7.566 8.510 1.00 65.94 79 ARG A C 1
ATOM 654 O O . ARG A 1 79 ? 10.446 7.561 7.301 1.00 65.94 79 ARG A O 1
ATOM 661 N N . GLN A 1 80 ? 11.728 8.142 9.055 1.00 64.06 80 GLN A N 1
ATOM 662 C CA . GLN A 1 80 ? 12.736 8.878 8.280 1.00 64.06 80 GLN A CA 1
ATOM 663 C C . GLN A 1 80 ? 13.512 7.964 7.328 1.00 64.06 80 GLN A C 1
ATOM 665 O O . GLN A 1 80 ? 13.593 8.255 6.138 1.00 64.06 80 GLN A O 1
ATOM 670 N N . HIS A 1 81 ? 14.009 6.828 7.822 1.00 66.56 81 HIS A N 1
ATOM 671 C CA . HIS A 1 81 ? 14.736 5.853 7.009 1.00 66.56 81 HIS A CA 1
ATOM 672 C C . HIS A 1 81 ? 13.884 5.293 5.869 1.00 66.56 81 HIS A C 1
ATOM 674 O O . HIS A 1 81 ? 14.389 5.067 4.775 1.00 66.56 81 HIS A O 1
ATOM 680 N N . TYR A 1 82 ? 12.583 5.119 6.092 1.00 69.19 82 TYR A N 1
ATOM 681 C CA . TYR A 1 82 ? 11.677 4.639 5.055 1.00 69.19 82 TYR A CA 1
ATOM 682 C C . TYR A 1 82 ? 11.398 5.666 3.961 1.00 69.19 82 TYR A C 1
ATOM 684 O O . TYR A 1 82 ? 11.447 5.321 2.784 1.00 69.19 82 TYR A O 1
ATOM 692 N N . ILE A 1 83 ? 11.140 6.924 4.331 1.00 64.62 83 ILE A N 1
ATOM 693 C CA . ILE A 1 83 ? 10.959 8.003 3.351 1.00 64.62 83 ILE A CA 1
ATOM 694 C C . ILE A 1 83 ? 12.234 8.162 2.515 1.00 64.62 83 ILE A C 1
ATOM 696 O O . ILE A 1 83 ? 12.148 8.256 1.293 1.00 64.62 83 ILE A O 1
ATOM 700 N N . ILE A 1 84 ? 13.409 8.116 3.155 1.00 69.25 84 ILE A N 1
ATOM 701 C CA . ILE A 1 84 ? 14.706 8.136 2.464 1.00 69.25 84 ILE A CA 1
ATOM 702 C C . ILE A 1 84 ? 14.827 6.931 1.526 1.00 69.25 84 ILE A C 1
ATOM 704 O O . ILE A 1 84 ? 15.130 7.114 0.354 1.00 69.25 84 ILE A O 1
ATOM 708 N N . ALA A 1 85 ? 14.520 5.716 1.986 1.00 70.12 85 ALA A N 1
ATOM 709 C CA . ALA A 1 85 ? 14.603 4.513 1.161 1.00 70.12 85 ALA A CA 1
ATOM 710 C C . ALA A 1 85 ? 13.648 4.548 -0.048 1.00 70.12 85 ALA A C 1
ATOM 712 O O . ALA A 1 85 ? 14.053 4.176 -1.149 1.00 70.12 85 ALA A O 1
ATOM 713 N N . LEU A 1 86 ? 12.407 5.025 0.126 1.00 70.50 86 LEU A N 1
ATOM 714 C CA . LEU A 1 86 ? 11.458 5.224 -0.976 1.00 70.50 86 LEU A CA 1
ATOM 715 C C . LEU A 1 86 ? 11.966 6.262 -1.975 1.00 70.50 86 LEU A C 1
ATOM 717 O O . LEU A 1 86 ? 11.916 6.031 -3.183 1.00 70.50 86 LEU A O 1
ATOM 721 N N . TYR A 1 87 ? 12.468 7.389 -1.473 1.00 67.81 87 TYR A N 1
ATOM 722 C CA . TYR A 1 87 ? 13.009 8.453 -2.305 1.00 67.81 87 TYR A CA 1
ATOM 723 C C . TYR A 1 87 ? 14.238 7.979 -3.088 1.00 67.81 87 TYR A C 1
ATOM 725 O O . TYR A 1 87 ? 14.295 8.145 -4.302 1.00 67.81 87 TYR A O 1
ATOM 733 N N . GLU A 1 88 ? 15.193 7.315 -2.438 1.00 74.00 88 GLU A N 1
ATOM 734 C CA . GLU A 1 88 ? 16.365 6.753 -3.107 1.00 74.00 88 GLU A CA 1
ATOM 735 C C . GLU A 1 88 ? 15.994 5.680 -4.136 1.00 74.00 88 GLU A C 1
ATOM 737 O O . GLU A 1 88 ? 16.597 5.631 -5.207 1.00 74.00 88 GLU A O 1
ATOM 742 N N . ALA A 1 89 ? 15.015 4.820 -3.839 1.00 71.69 89 ALA A N 1
ATOM 743 C CA . ALA A 1 89 ? 14.526 3.827 -4.790 1.00 71.69 89 ALA A CA 1
ATOM 744 C C . ALA A 1 89 ? 13.902 4.498 -6.022 1.00 71.69 89 ALA A C 1
ATOM 746 O O . ALA A 1 89 ? 14.206 4.108 -7.150 1.00 71.69 89 ALA A O 1
ATOM 747 N N . ALA A 1 90 ? 13.097 5.547 -5.824 1.00 69.75 90 ALA A N 1
ATOM 748 C CA . ALA A 1 90 ? 12.557 6.345 -6.920 1.00 69.75 90 ALA A CA 1
ATOM 749 C C . ALA A 1 90 ? 13.676 7.012 -7.742 1.00 69.75 90 ALA A C 1
ATOM 751 O O . ALA A 1 90 ? 13.655 6.947 -8.970 1.00 69.75 90 ALA A O 1
ATOM 752 N N . GLN A 1 91 ? 14.696 7.578 -7.087 1.00 72.06 91 GLN A N 1
ATOM 753 C CA . GLN A 1 91 ? 15.802 8.252 -7.773 1.00 72.06 91 GLN A CA 1
ATOM 754 C C . GLN A 1 91 ? 16.720 7.301 -8.545 1.00 72.06 91 GLN A C 1
ATOM 756 O O . GLN A 1 91 ? 17.073 7.598 -9.687 1.00 72.06 91 GLN A O 1
ATOM 761 N N . ARG A 1 92 ? 17.075 6.140 -7.976 1.00 77.69 92 ARG A N 1
ATOM 762 C CA . ARG A 1 92 ? 17.845 5.105 -8.693 1.00 77.69 92 ARG A CA 1
ATOM 763 C C . ARG A 1 92 ? 17.116 4.667 -9.964 1.00 77.69 92 ARG A C 1
ATOM 765 O O . ARG A 1 92 ? 17.737 4.580 -11.019 1.00 77.69 92 ARG A O 1
ATOM 772 N N . ARG A 1 93 ? 15.794 4.484 -9.885 1.00 69.12 93 ARG A N 1
ATOM 773 C CA . ARG A 1 93 ? 14.969 4.118 -11.046 1.00 69.12 93 ARG A CA 1
ATOM 774 C C . ARG A 1 93 ? 14.878 5.232 -12.087 1.00 69.12 93 ARG A C 1
ATOM 776 O O . ARG A 1 93 ? 14.999 4.954 -13.276 1.00 69.12 93 ARG A O 1
ATOM 783 N N . ASN A 1 94 ? 14.719 6.488 -11.670 1.00 72.50 94 ASN A N 1
ATOM 784 C CA . ASN A 1 94 ? 14.749 7.627 -12.595 1.00 72.50 94 ASN A CA 1
ATOM 785 C C . ASN A 1 94 ? 16.087 7.707 -13.349 1.00 72.50 94 ASN A C 1
ATOM 787 O O . ASN A 1 94 ? 16.104 7.964 -14.551 1.00 72.50 94 ASN A O 1
ATOM 791 N N . ALA A 1 95 ? 17.198 7.427 -12.661 1.00 76.12 95 ALA A N 1
ATOM 792 C CA . ALA A 1 95 ? 18.521 7.377 -13.274 1.00 76.12 95 ALA A CA 1
ATOM 793 C C . ALA A 1 95 ? 18.681 6.200 -14.258 1.00 76.12 95 ALA A C 1
ATOM 795 O O . ALA A 1 95 ? 19.304 6.367 -15.304 1.00 76.12 95 ALA A O 1
ATOM 796 N N . GLU A 1 96 ? 18.101 5.029 -13.974 1.00 76.44 96 GLU A N 1
ATOM 797 C CA . GLU A 1 96 ? 18.078 3.892 -14.911 1.00 76.44 96 GLU A CA 1
ATOM 798 C C . GLU A 1 96 ? 17.260 4.182 -16.172 1.00 76.44 96 GLU A C 1
ATOM 800 O O . GLU A 1 96 ? 17.720 3.866 -17.268 1.00 76.44 96 GLU A O 1
ATOM 805 N N . LYS A 1 97 ? 16.106 4.853 -16.050 1.00 69.62 97 LYS A N 1
ATOM 806 C CA . LYS A 1 97 ? 15.292 5.282 -17.205 1.00 69.62 97 LYS A CA 1
ATOM 807 C C . LYS A 1 97 ? 16.025 6.245 -18.145 1.00 69.62 97 LYS A C 1
ATOM 809 O O . LYS A 1 97 ? 15.690 6.314 -19.323 1.00 69.62 97 LYS A O 1
ATOM 814 N N . MET A 1 98 ? 16.995 7.001 -17.629 1.00 66.31 98 MET A N 1
ATOM 815 C CA . MET A 1 98 ? 17.805 7.946 -18.405 1.00 66.31 98 MET A CA 1
ATOM 816 C C . MET A 1 98 ? 19.020 7.304 -19.090 1.00 66.31 98 MET A C 1
ATOM 818 O O . MET A 1 98 ? 19.709 7.992 -19.847 1.00 66.31 98 MET A O 1
ATOM 822 N N . LYS A 1 99 ? 19.309 6.015 -18.859 1.00 72.06 99 LYS A N 1
ATOM 823 C CA . LYS A 1 99 ? 20.395 5.335 -19.574 1.00 72.06 99 LYS A CA 1
ATOM 824 C C . LYS A 1 99 ? 20.015 5.134 -21.050 1.00 72.06 99 LYS A C 1
ATOM 826 O O . LYS A 1 99 ? 18.878 4.747 -21.330 1.00 72.06 99 LYS A O 1
ATOM 831 N N . PRO A 1 100 ? 20.941 5.374 -21.998 1.00 68.88 100 PRO A N 1
ATOM 832 C CA . PRO A 1 100 ? 20.724 5.034 -23.399 1.00 68.88 100 PRO A CA 1
ATOM 833 C C . PRO A 1 100 ? 20.376 3.549 -23.522 1.00 68.88 100 PRO A C 1
ATOM 835 O O . PRO A 1 100 ? 21.033 2.712 -22.903 1.00 68.88 100 PRO A O 1
ATOM 838 N N . LYS A 1 101 ? 19.338 3.222 -24.297 1.00 61.72 101 LYS A N 1
ATOM 839 C CA . LYS A 1 101 ? 19.062 1.833 -24.671 1.00 61.72 101 LYS A CA 1
ATOM 840 C C . LYS A 1 101 ? 20.176 1.389 -25.615 1.00 61.72 101 LYS A C 1
ATOM 842 O O . LYS A 1 101 ? 20.350 2.035 -26.642 1.00 61.72 101 LYS A O 1
ATOM 847 N N . GLU A 1 102 ? 20.910 0.340 -25.250 1.00 62.53 102 GLU A N 1
ATOM 848 C CA . GLU A 1 102 ? 21.845 -0.315 -26.168 1.00 62.53 102 GLU A CA 1
ATOM 849 C C . GLU A 1 102 ? 21.068 -0.775 -27.406 1.00 62.53 102 GLU A C 1
ATOM 851 O O . GLU A 1 102 ? 20.029 -1.435 -27.322 1.00 62.53 102 GLU A O 1
ATOM 856 N N . ASP A 1 103 ? 21.536 -0.316 -28.553 1.00 53.56 103 ASP A N 1
ATOM 857 C CA . ASP A 1 103 ? 21.027 -0.593 -29.878 1.00 53.56 103 ASP A CA 1
ATOM 858 C C . ASP A 1 103 ? 21.252 -2.073 -30.219 1.00 53.56 103 ASP A C 1
ATOM 860 O O . ASP A 1 103 ? 22.376 -2.533 -30.395 1.00 53.56 103 ASP A O 1
ATOM 864 N N . ASP A 1 104 ? 20.155 -2.832 -30.298 1.00 54.47 104 ASP A N 1
ATOM 865 C CA . ASP A 1 104 ? 20.149 -4.232 -30.723 1.00 54.47 104 ASP A CA 1
ATOM 866 C C . ASP A 1 104 ? 20.463 -4.310 -32.230 1.00 54.47 104 ASP A C 1
ATOM 868 O O . ASP A 1 104 ? 19.592 -4.224 -33.104 1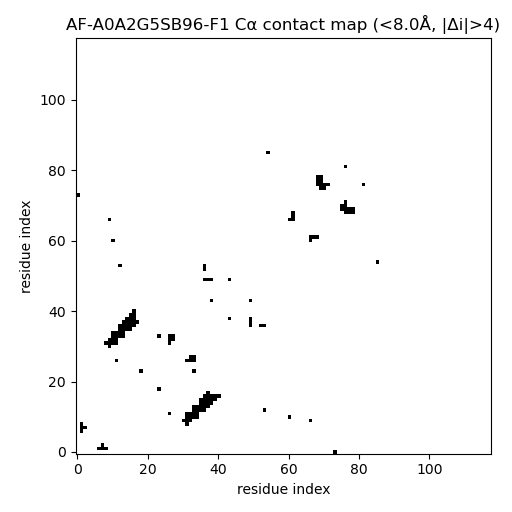.00 54.47 104 ASP A O 1
ATOM 872 N N . GLU A 1 105 ? 21.756 -4.394 -32.543 1.00 51.72 105 GLU A N 1
ATOM 873 C CA . GLU A 1 105 ? 22.330 -4.366 -33.893 1.00 51.72 105 GLU A CA 1
ATOM 874 C C . GLU A 1 105 ? 22.064 -5.653 -34.713 1.00 51.72 105 GLU A C 1
ATOM 876 O O . GLU A 1 105 ? 22.713 -5.888 -35.734 1.00 51.72 105 GLU A O 1
ATOM 881 N N . ASN A 1 106 ? 21.108 -6.505 -34.315 1.00 48.69 106 ASN A N 1
ATOM 882 C CA . ASN A 1 106 ? 20.889 -7.809 -34.954 1.00 48.69 106 ASN A CA 1
ATOM 883 C C . ASN A 1 106 ? 19.705 -7.885 -35.948 1.00 48.69 106 ASN A C 1
ATOM 885 O O . ASN A 1 106 ? 19.505 -8.922 -36.572 1.00 48.69 106 ASN A O 1
ATOM 889 N N . THR A 1 107 ? 18.943 -6.806 -36.183 1.00 45.56 107 THR A N 1
ATOM 890 C CA . THR A 1 107 ? 17.730 -6.864 -37.049 1.00 45.56 107 THR A CA 1
ATOM 891 C C . THR A 1 107 ? 17.947 -6.423 -38.516 1.00 45.56 107 THR A C 1
ATOM 893 O O . THR A 1 107 ? 16.988 -6.195 -39.242 1.00 45.56 107 THR A O 1
ATOM 896 N N . ARG A 1 108 ? 19.187 -6.289 -39.020 1.00 44.72 108 ARG A N 1
ATOM 897 C CA . ARG A 1 108 ? 19.450 -5.872 -40.428 1.00 44.72 108 ARG A CA 1
ATOM 898 C C . ARG A 1 108 ? 20.287 -6.856 -41.254 1.00 44.72 108 ARG A C 1
ATOM 900 O O . ARG A 1 108 ? 21.164 -6.427 -42.003 1.00 44.72 108 ARG A O 1
ATOM 907 N N . LYS A 1 109 ? 20.059 -8.168 -41.137 1.00 47.66 109 LYS A N 1
ATOM 908 C CA . LYS A 1 109 ? 20.751 -9.155 -41.997 1.00 47.66 109 LYS A CA 1
ATOM 909 C C . LYS A 1 109 ? 19.861 -10.111 -42.799 1.00 47.66 109 LYS A C 1
ATOM 911 O O . LYS A 1 109 ? 20.418 -10.919 -43.529 1.00 47.66 109 LYS A O 1
ATOM 916 N N . GLU A 1 110 ? 18.531 -9.990 -42.767 1.00 49.03 110 GLU A N 1
ATOM 917 C CA . GLU A 1 110 ? 17.651 -10.928 -43.498 1.00 49.03 110 GLU A CA 1
ATOM 918 C C . GLU A 1 110 ? 17.028 -10.402 -44.810 1.00 49.03 110 GLU A C 1
ATOM 920 O O . GLU A 1 110 ? 16.399 -11.180 -45.513 1.00 49.03 110 GLU A O 1
ATOM 925 N N . GLU A 1 111 ? 17.247 -9.147 -45.230 1.00 47.88 111 GLU A N 1
ATOM 926 C CA . GLU A 1 111 ? 16.593 -8.610 -46.451 1.00 47.88 111 GLU A CA 1
ATOM 927 C C . GLU A 1 111 ? 17.484 -8.471 -47.704 1.00 47.88 111 GLU A C 1
ATOM 929 O O . GLU A 1 111 ? 17.021 -7.984 -48.732 1.00 47.88 111 GLU A O 1
ATOM 934 N N . VAL A 1 112 ? 18.744 -8.923 -47.694 1.00 49.41 112 VAL A N 1
ATOM 935 C CA . VAL A 1 112 ? 19.607 -8.876 -48.899 1.00 49.41 112 VAL A CA 1
ATOM 936 C C . VAL A 1 112 ? 20.048 -10.283 -49.280 1.00 49.41 112 VAL A C 1
ATOM 938 O O . VAL A 1 112 ? 21.199 -10.670 -49.090 1.00 49.41 112 VAL A O 1
ATOM 941 N N . GLY A 1 113 ? 19.103 -11.076 -49.775 1.00 51.28 113 GLY A N 1
ATOM 942 C CA . GLY A 1 113 ? 19.350 -12.476 -50.093 1.00 51.28 113 GLY A CA 1
ATOM 943 C C . GLY A 1 113 ? 18.376 -13.094 -51.082 1.00 51.28 113 GLY A C 1
ATOM 944 O O . GLY A 1 113 ? 18.085 -14.268 -50.927 1.00 51.28 113 GLY A O 1
ATOM 945 N N . ASP A 1 114 ? 17.876 -12.350 -52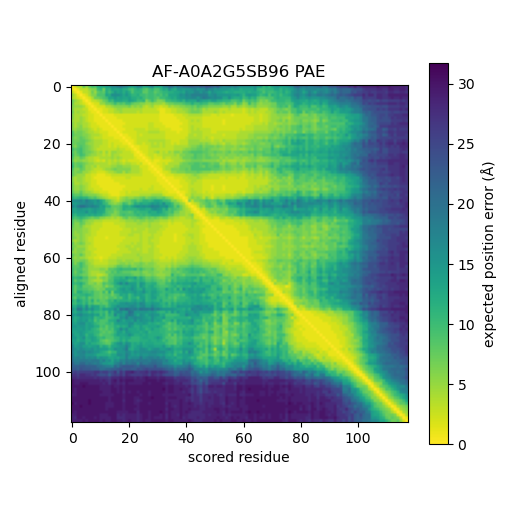.073 1.00 50.22 114 ASP A N 1
ATOM 946 C CA . ASP A 1 114 ? 17.390 -12.976 -53.308 1.00 50.22 114 ASP A CA 1
ATOM 947 C C . ASP A 1 114 ? 17.401 -11.974 -54.477 1.00 50.22 114 ASP A C 1
ATOM 949 O O . ASP A 1 114 ? 16.505 -11.148 -54.640 1.00 50.22 114 ASP A O 1
ATOM 953 N N . MET A 1 115 ? 18.468 -12.004 -55.275 1.00 44.72 115 MET A N 1
ATOM 954 C CA . MET A 1 115 ? 18.435 -11.522 -56.655 1.00 44.72 115 MET A CA 1
ATOM 955 C C . MET A 1 115 ? 18.885 -12.697 -57.515 1.00 44.72 115 MET A C 1
ATOM 957 O O . MET A 1 115 ? 20.070 -13.018 -57.607 1.00 44.72 115 MET A O 1
ATOM 961 N N . THR A 1 116 ? 17.884 -13.377 -58.059 1.00 51.00 116 THR A N 1
ATOM 962 C CA . THR A 1 116 ? 17.983 -14.505 -58.975 1.00 51.00 116 THR A CA 1
ATOM 963 C C . THR A 1 116 ? 18.807 -14.155 -60.212 1.00 51.00 116 THR A C 1
ATOM 965 O O . THR A 1 116 ? 18.660 -13.084 -60.798 1.00 51.00 116 THR A O 1
ATOM 968 N N . THR A 1 117 ? 19.658 -15.103 -60.591 1.00 52.62 117 THR A N 1
ATOM 969 C CA . THR A 1 117 ? 20.450 -15.173 -61.822 1.00 52.62 117 THR A CA 1
ATOM 970 C C . THR A 1 117 ? 19.567 -15.330 -63.064 1.00 52.62 117 THR A C 1
ATOM 972 O O . THR A 1 117 ? 18.680 -16.184 -63.047 1.00 52.62 117 THR A O 1
ATOM 975 N N . ASP A 1 118 ? 19.886 -14.596 -64.133 1.00 51.97 118 ASP A N 1
ATOM 976 C CA . ASP A 1 118 ? 19.590 -14.950 -65.534 1.00 51.97 118 ASP A CA 1
ATOM 977 C C . ASP A 1 118 ? 20.881 -15.439 -66.214 1.00 51.97 118 ASP A C 1
ATOM 979 O O . ASP A 1 118 ? 21.955 -14.856 -65.917 1.00 51.97 118 ASP A O 1
#

Organism: NCBI:txid1611254

Nearest PDB structures (foldseek):
  2c46-assembly4_C  TM=7.943E-01  e=2.713E-03  Homo sapiens
  8w8e-assembly1_a  TM=7.991E-01  e=3.550E-03  Homo sapiens
  8p4a-assembly1_M  TM=8.006E-01  e=3.796E-03  Homo sapiens
  2c46-assembly3_B  TM=8.136E-01  e=6.075E-03  Homo sapiens
  8p4c-assembly1_M  TM=6.727E-01  e=4.060E-03  Homo sapiens